Protein AF-A0A0Q1FZS4-F1 (afdb_monomer_lite)

Secondary structure (DSSP, 8-state):
--S--EE--TT--S-PEEEEEHHHHHHHIIIIIS---HHHHHHHHTS-HHHHHHHHHHHHHHHHHHHHHT-EEEEE--------SS-----------------HHHHHHHHHHHHHHHHHHHHHHHHHHHHHHHHHHHHTS--

Radius of gyration: 22.62 Å; chains: 1; bounding box: 43×37×79 Å

Structure (mmCIF, N/CA/C/O backbone):
data_AF-A0A0Q1FZS4-F1
#
_entry.id   AF-A0A0Q1FZS4-F1
#
loop_
_atom_site.group_PDB
_atom_site.id
_atom_site.type_symbol
_atom_site.label_atom_id
_atom_site.label_alt_id
_atom_site.label_comp_id
_atom_site.label_asym_id
_atom_site.label_entity_id
_atom_site.label_seq_id
_atom_site.pdbx_PDB_ins_code
_atom_site.Cartn_x
_atom_site.Cartn_y
_atom_site.Cartn_z
_atom_site.occupancy
_atom_site.B_iso_or_equiv
_atom_site.auth_seq_id
_atom_site.auth_comp_id
_atom_site.auth_asym_id
_atom_site.auth_atom_id
_atom_site.pdbx_PDB_model_num
ATOM 1 N N . MET A 1 1 ? -2.390 -12.901 10.447 1.00 61.66 1 MET A N 1
ATOM 2 C CA . MET A 1 1 ? -1.018 -12.509 10.035 1.00 61.66 1 MET A CA 1
ATOM 3 C C . MET A 1 1 ? -0.667 -13.219 8.733 1.00 61.66 1 MET A C 1
ATOM 5 O O . MET A 1 1 ? -0.940 -14.411 8.673 1.00 61.66 1 MET A O 1
ATOM 9 N N . 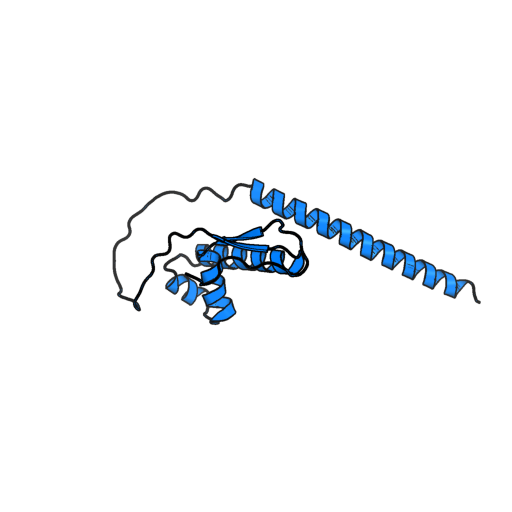PRO A 1 2 ? -0.104 -12.538 7.716 1.00 76.06 2 PRO A N 1
ATOM 10 C CA . PRO A 1 2 ? 0.266 -13.176 6.449 1.00 76.06 2 PRO A CA 1
ATOM 11 C C . PRO A 1 2 ? 1.492 -14.089 6.607 1.00 76.06 2 PRO A C 1
ATOM 13 O O . PRO A 1 2 ? 2.374 -13.809 7.423 1.00 76.06 2 PRO A O 1
ATOM 16 N N . GLU A 1 3 ? 1.562 -15.160 5.809 1.00 75.56 3 GLU A N 1
ATOM 17 C CA . GLU A 1 3 ? 2.669 -16.133 5.839 1.00 75.56 3 GLU A CA 1
ATOM 18 C C . GLU A 1 3 ? 3.999 -15.530 5.375 1.00 75.56 3 GLU A C 1
ATOM 20 O O . GLU A 1 3 ? 5.064 -15.840 5.912 1.00 75.56 3 GLU A O 1
ATOM 25 N N . LYS A 1 4 ? 3.941 -14.647 4.374 1.00 86.94 4 LYS A N 1
ATOM 26 C CA . LYS A 1 4 ? 5.087 -13.882 3.886 1.00 86.94 4 LYS A CA 1
ATOM 27 C C . LYS A 1 4 ? 4.897 -12.422 4.248 1.00 86.94 4 LYS A C 1
ATOM 29 O O . LYS A 1 4 ? 3.858 -11.828 3.979 1.00 86.94 4 LYS A O 1
ATOM 34 N N . ARG A 1 5 ? 5.928 -11.852 4.867 1.00 88.31 5 ARG A N 1
ATOM 35 C CA . ARG A 1 5 ? 5.962 -10.440 5.264 1.00 88.31 5 ARG A CA 1
ATOM 36 C C . ARG A 1 5 ? 6.846 -9.585 4.374 1.00 88.31 5 ARG A C 1
ATOM 38 O O . ARG A 1 5 ? 6.944 -8.394 4.614 1.00 88.31 5 ARG A O 1
ATOM 45 N N . ARG A 1 6 ? 7.510 -10.168 3.380 1.00 91.00 6 ARG A N 1
ATOM 46 C CA . ARG A 1 6 ? 8.391 -9.430 2.484 1.00 91.00 6 ARG A CA 1
ATOM 47 C C . ARG A 1 6 ? 8.210 -9.913 1.056 1.00 91.00 6 ARG A C 1
ATOM 49 O O . ARG A 1 6 ? 8.172 -11.119 0.827 1.00 91.00 6 ARG A O 1
ATOM 56 N N . PHE A 1 7 ? 8.114 -8.960 0.141 1.00 92.00 7 PHE A N 1
ATOM 57 C CA . PHE A 1 7 ? 8.060 -9.157 -1.301 1.00 92.00 7 PHE A CA 1
ATOM 58 C C . PHE A 1 7 ? 9.174 -8.326 -1.923 1.00 92.00 7 PHE A C 1
ATOM 60 O O . PHE A 1 7 ? 9.422 -7.202 -1.486 1.00 92.00 7 PHE A O 1
ATOM 67 N N . GLU A 1 8 ? 9.859 -8.878 -2.915 1.00 91.81 8 GLU A N 1
ATOM 68 C CA . GLU A 1 8 ? 10.967 -8.199 -3.575 1.00 91.81 8 GLU A CA 1
ATOM 69 C C . GLU A 1 8 ? 10.834 -8.273 -5.098 1.00 91.81 8 GLU A C 1
ATOM 71 O O . GLU A 1 8 ? 10.389 -9.300 -5.617 1.00 91.81 8 GLU A O 1
ATOM 76 N N . PRO A 1 9 ? 11.179 -7.188 -5.808 1.00 90.75 9 PRO A N 1
ATOM 77 C CA . PRO A 1 9 ? 11.232 -7.179 -7.261 1.00 90.75 9 PRO A CA 1
ATOM 78 C C . PRO A 1 9 ? 12.389 -8.048 -7.765 1.00 90.75 9 PRO A C 1
ATOM 80 O O . PRO A 1 9 ? 13.466 -8.111 -7.166 1.00 90.75 9 PRO A O 1
ATOM 83 N N . GLU A 1 10 ? 12.163 -8.729 -8.885 1.00 89.69 10 GLU A N 1
ATOM 84 C CA . GLU A 1 10 ? 13.174 -9.581 -9.505 1.00 89.69 10 GLU A CA 1
ATOM 85 C C . GLU A 1 10 ? 14.321 -8.745 -10.102 1.00 89.69 10 GLU A C 1
ATOM 87 O O . GLU A 1 10 ? 14.125 -7.640 -10.609 1.00 89.69 10 GLU A O 1
ATOM 92 N N . GLY A 1 11 ? 15.548 -9.272 -10.042 1.00 81.38 11 GLY A N 1
ATOM 93 C CA . GLY A 1 11 ? 16.715 -8.670 -10.698 1.00 81.38 11 GLY A CA 1
ATOM 94 C C . GLY A 1 11 ? 17.248 -7.391 -10.044 1.00 81.38 11 GLY A C 1
ATOM 95 O O . GLY A 1 11 ? 18.198 -6.796 -10.551 1.00 81.38 11 GLY A O 1
ATOM 96 N N . THR A 1 12 ? 16.687 -6.967 -8.911 1.00 68.56 12 THR A N 1
ATOM 97 C CA . THR A 1 12 ? 17.121 -5.765 -8.190 1.00 68.56 12 THR A CA 1
ATOM 98 C C . THR A 1 12 ? 18.003 -6.146 -7.001 1.00 68.56 12 THR A C 1
ATOM 100 O O . THR A 1 12 ? 17.701 -7.072 -6.247 1.00 68.56 12 THR A O 1
ATOM 103 N N . LYS A 1 13 ? 19.127 -5.440 -6.805 1.00 64.50 13 LYS A N 1
ATOM 104 C CA . LYS A 1 13 ? 19.902 -5.578 -5.561 1.00 64.50 13 LYS A CA 1
ATOM 105 C C . LYS A 1 13 ? 19.021 -5.119 -4.400 1.00 64.50 13 LYS A C 1
ATOM 107 O O . LYS A 1 13 ? 18.299 -4.138 -4.547 1.00 64.50 13 LYS A O 1
ATOM 112 N N . ARG A 1 14 ? 19.104 -5.823 -3.265 1.00 61.19 14 ARG A N 1
ATOM 113 C CA . ARG A 1 14 ? 18.397 -5.498 -2.012 1.00 61.19 14 ARG A CA 1
ATOM 114 C C . ARG A 1 14 ? 18.391 -3.973 -1.796 1.00 61.19 14 ARG A C 1
ATOM 116 O O . ARG A 1 14 ? 19.464 -3.389 -1.659 1.00 61.19 14 ARG A O 1
ATOM 123 N N . GLY A 1 15 ? 17.210 -3.359 -1.845 1.00 65.00 15 GLY A N 1
ATOM 124 C CA . GLY A 1 15 ? 17.030 -1.906 -1.927 1.00 65.00 15 GLY A CA 1
ATOM 125 C C . GLY A 1 15 ? 16.093 -1.348 -0.856 1.00 65.00 15 GLY A C 1
ATOM 126 O O . GLY A 1 15 ? 15.836 -2.005 0.153 1.00 65.00 15 GLY A O 1
ATOM 127 N N . GLU A 1 16 ? 15.610 -0.122 -1.076 1.00 74.69 16 GLU A N 1
ATOM 128 C CA . GLU A 1 16 ? 14.623 0.548 -0.222 1.00 74.69 16 GLU A CA 1
ATOM 129 C C . GLU A 1 16 ? 13.278 -0.194 -0.281 1.00 74.69 16 GLU A C 1
ATOM 131 O O . GLU A 1 16 ? 12.691 -0.364 -1.350 1.00 74.69 16 GLU A O 1
ATOM 136 N N . ASP A 1 17 ? 12.795 -0.650 0.876 1.00 86.25 17 ASP A N 1
ATOM 137 C CA . ASP A 1 17 ? 11.497 -1.307 0.997 1.00 86.25 17 ASP A CA 1
ATOM 138 C C . ASP A 1 17 ? 10.430 -0.286 1.406 1.00 86.25 17 ASP A C 1
ATOM 140 O O . ASP A 1 17 ? 10.584 0.451 2.387 1.00 86.25 17 ASP A O 1
ATOM 144 N N . VAL A 1 18 ? 9.288 -0.310 0.723 1.00 91.62 18 VAL A N 1
ATOM 145 C CA . VAL A 1 18 ? 8.087 0.371 1.196 1.00 91.62 18 VAL A CA 1
ATOM 146 C C . VAL A 1 18 ? 7.480 -0.435 2.342 1.00 91.62 18 VAL A C 1
ATOM 148 O O . VAL A 1 18 ? 7.204 -1.630 2.228 1.00 91.62 18 VAL A O 1
ATOM 151 N N . LYS A 1 19 ? 7.256 0.238 3.468 1.00 93.44 19 LYS A N 1
ATOM 152 C CA . LYS A 1 19 ? 6.711 -0.355 4.692 1.00 93.44 19 LYS A CA 1
ATOM 153 C C . LYS A 1 19 ? 5.191 -0.285 4.688 1.00 93.44 19 LYS A C 1
ATOM 155 O O . LYS A 1 19 ? 4.635 0.812 4.757 1.00 93.44 19 LYS A O 1
ATOM 160 N N . ILE A 1 20 ? 4.525 -1.432 4.619 1.00 94.44 20 ILE A N 1
ATOM 161 C CA . ILE A 1 20 ? 3.063 -1.558 4.652 1.00 94.44 20 ILE A CA 1
ATOM 162 C C . ILE A 1 20 ? 2.651 -2.024 6.048 1.00 94.44 20 ILE A C 1
ATOM 164 O O . ILE A 1 20 ? 3.179 -3.017 6.548 1.00 94.44 20 ILE A O 1
ATOM 168 N N . SER A 1 21 ? 1.727 -1.311 6.691 1.00 92.62 21 SER A N 1
ATOM 169 C CA . SER A 1 21 ? 1.217 -1.731 7.998 1.00 92.62 21 SER A CA 1
ATOM 170 C C . SER A 1 21 ? 0.217 -2.884 7.873 1.00 92.62 21 SER A C 1
ATOM 172 O O . SER A 1 21 ? -0.341 -3.129 6.801 1.00 92.62 21 SER A O 1
ATOM 174 N N . LEU A 1 22 ? -0.046 -3.605 8.966 1.00 87.56 22 LEU A N 1
ATOM 175 C CA . LEU A 1 22 ? -1.100 -4.626 8.961 1.00 87.56 22 LEU A CA 1
ATOM 176 C C . LEU A 1 22 ? -2.489 -4.031 8.731 1.00 87.56 22 LEU A C 1
ATOM 178 O O . LEU A 1 22 ? -3.306 -4.664 8.074 1.00 87.56 22 LEU A O 1
ATOM 182 N N . GLU A 1 23 ? -2.751 -2.836 9.252 1.00 90.38 23 GLU A N 1
ATOM 183 C CA . GLU A 1 23 ? -4.008 -2.116 9.054 1.00 90.38 23 GLU A CA 1
ATOM 184 C C . GLU A 1 23 ? -4.190 -1.731 7.582 1.00 90.38 23 GLU A C 1
ATOM 186 O O . GLU A 1 23 ? -5.249 -1.970 7.007 1.00 90.38 23 GLU A O 1
ATOM 191 N N . GLU A 1 24 ? -3.134 -1.216 6.943 1.00 95.06 24 GLU A N 1
ATOM 192 C CA . GLU A 1 24 ? -3.130 -0.899 5.511 1.00 95.06 24 GLU A CA 1
ATOM 193 C C . GLU A 1 24 ? -3.352 -2.155 4.659 1.00 95.06 24 GLU A C 1
ATOM 195 O O . GLU A 1 24 ? -4.157 -2.140 3.726 1.00 95.06 24 GLU A O 1
ATOM 200 N N . LEU A 1 25 ? -2.669 -3.254 4.995 1.00 93.12 25 LEU A N 1
ATOM 201 C CA . LEU A 1 25 ? -2.831 -4.529 4.303 1.00 93.12 25 LEU A CA 1
ATOM 202 C C . LEU A 1 25 ? -4.248 -5.088 4.467 1.00 93.12 25 LEU A C 1
ATOM 204 O O . LEU A 1 25 ? -4.831 -5.564 3.496 1.00 93.12 25 LEU A O 1
ATOM 208 N N . GLU A 1 26 ? -4.808 -5.030 5.675 1.00 88.56 26 GLU A N 1
ATOM 209 C CA . GLU A 1 26 ? -6.158 -5.521 5.950 1.00 88.56 26 GLU A CA 1
ATOM 210 C C . GLU A 1 26 ? -7.214 -4.666 5.242 1.00 88.56 26 GLU A C 1
ATOM 212 O O . GLU A 1 26 ? -8.148 -5.212 4.657 1.00 88.56 26 GLU A O 1
ATOM 217 N N . ALA A 1 27 ? -7.038 -3.343 5.201 1.00 92.69 27 ALA A N 1
ATOM 218 C CA . ALA A 1 27 ? -7.924 -2.453 4.460 1.00 92.69 27 ALA A CA 1
ATOM 219 C C . ALA A 1 27 ? -7.945 -2.787 2.957 1.00 92.69 27 ALA A C 1
ATOM 221 O O . ALA A 1 27 ? -9.025 -2.900 2.370 1.00 92.69 27 ALA A O 1
ATOM 222 N N . ILE A 1 28 ? -6.770 -3.010 2.348 1.00 95.44 28 ILE A N 1
ATOM 223 C CA . ILE A 1 28 ? -6.651 -3.473 0.954 1.00 95.44 28 ILE A CA 1
ATOM 224 C C . ILE A 1 28 ? -7.321 -4.842 0.794 1.00 95.44 28 ILE A C 1
ATOM 226 O O . ILE A 1 28 ? -8.108 -5.034 -0.127 1.00 95.44 28 ILE A O 1
ATOM 230 N N . ARG A 1 29 ? -7.066 -5.795 1.700 1.00 91.25 29 ARG A N 1
ATOM 231 C CA . ARG A 1 29 ? -7.666 -7.136 1.640 1.00 91.25 29 ARG A CA 1
ATOM 232 C C . ARG A 1 29 ? -9.195 -7.072 1.632 1.00 91.25 29 ARG A C 1
ATOM 234 O O . ARG A 1 29 ? -9.829 -7.760 0.842 1.00 91.25 29 ARG A O 1
ATOM 241 N N . LEU A 1 30 ? -9.792 -6.258 2.499 1.00 80.38 30 LEU A N 1
ATOM 242 C CA . LEU A 1 30 ? -11.247 -6.176 2.632 1.00 80.38 30 LEU A CA 1
ATOM 243 C C . LEU A 1 30 ? -11.911 -5.528 1.413 1.00 80.38 30 LEU A C 1
ATOM 245 O O . LEU A 1 30 ? -12.936 -6.024 0.957 1.00 80.38 30 LEU A O 1
ATOM 249 N N . VAL A 1 31 ? -11.345 -4.443 0.881 1.00 90.12 31 VAL A N 1
ATOM 250 C CA . VAL A 1 31 ? -11.987 -3.687 -0.209 1.00 90.12 31 VAL A CA 1
ATOM 251 C C . VAL A 1 31 ? -11.537 -4.148 -1.588 1.00 90.12 31 VAL A C 1
ATOM 253 O O . VAL A 1 31 ? -12.374 -4.304 -2.467 1.00 90.12 31 VAL A O 1
ATOM 256 N N . ASP A 1 32 ? -10.238 -4.347 -1.799 1.00 91.75 32 ASP A N 1
ATOM 257 C CA . ASP A 1 32 ? -9.689 -4.630 -3.129 1.00 91.75 32 ASP A CA 1
ATOM 258 C C . ASP A 1 32 ? -9.666 -6.126 -3.457 1.00 91.75 32 ASP A C 1
ATOM 260 O O . ASP A 1 32 ? -9.760 -6.483 -4.626 1.00 91.75 32 ASP A O 1
ATOM 264 N N . LEU A 1 33 ? -9.546 -7.003 -2.450 1.00 77.50 33 LEU A N 1
ATOM 265 C CA . LEU A 1 33 ? -9.531 -8.457 -2.665 1.00 77.50 33 LEU A CA 1
ATOM 266 C C . LEU A 1 33 ? -10.880 -9.127 -2.368 1.00 77.50 33 LEU A C 1
ATOM 268 O O . LEU A 1 33 ? -11.259 -10.058 -3.071 1.00 77.50 33 LEU A O 1
ATOM 272 N N . LEU A 1 34 ? -11.584 -8.695 -1.319 1.00 69.12 34 LEU A N 1
ATOM 273 C CA . LEU A 1 34 ? -12.884 -9.254 -0.922 1.00 69.12 34 LEU A CA 1
ATOM 274 C C . LEU A 1 34 ? -14.085 -8.412 -1.373 1.00 69.12 34 LEU A C 1
ATOM 276 O O . LEU A 1 34 ? -15.216 -8.774 -1.062 1.00 69.12 34 LEU A O 1
ATOM 280 N N . GLU A 1 35 ? -13.839 -7.307 -2.080 1.00 82.44 35 GLU A N 1
ATOM 281 C CA . GLU A 1 35 ? -14.862 -6.450 -2.698 1.00 82.44 35 GLU A CA 1
ATOM 282 C C . GLU A 1 35 ? -15.934 -5.914 -1.726 1.00 82.44 35 GLU A C 1
ATOM 284 O O . GLU A 1 35 ? -17.044 -5.556 -2.129 1.00 82.44 35 GLU A O 1
ATOM 289 N N . LEU A 1 36 ? -15.611 -5.809 -0.432 1.00 73.19 36 LEU A N 1
ATOM 290 C CA . LEU A 1 36 ? -16.519 -5.228 0.556 1.00 73.19 36 LEU A CA 1
ATOM 291 C C . LEU A 1 36 ? -16.678 -3.725 0.335 1.00 73.19 36 LEU A C 1
ATOM 293 O O . LEU A 1 36 ? -15.744 -3.012 -0.049 1.00 73.19 36 LEU A O 1
ATOM 297 N N . GLN A 1 37 ? -17.853 -3.203 0.682 1.00 80.38 37 GLN A N 1
ATOM 298 C CA . GLN A 1 37 ? -18.046 -1.759 0.702 1.00 80.38 37 GLN A CA 1
ATOM 299 C C . GLN A 1 37 ? -17.184 -1.138 1.810 1.00 80.38 37 GLN A C 1
ATOM 301 O O . GLN A 1 37 ? -17.077 -1.678 2.910 1.00 80.38 37 GLN A O 1
ATOM 306 N N . GLN A 1 38 ? -16.604 0.045 1.573 1.00 81.75 38 GLN A N 1
ATOM 307 C CA . GLN A 1 38 ? -15.711 0.700 2.551 1.00 81.75 38 GLN A CA 1
ATOM 308 C C . GLN A 1 38 ? -16.354 0.872 3.932 1.00 81.75 38 GLN A C 1
ATOM 310 O O . GLN A 1 38 ? -15.682 0.797 4.958 1.00 81.75 38 GLN A O 1
ATOM 315 N N . GLN A 1 39 ? -17.665 1.110 3.964 1.00 80.25 39 GLN A N 1
ATOM 316 C CA . GLN A 1 39 ? -18.406 1.235 5.211 1.00 80.25 39 GLN A CA 1
ATOM 317 C C . GLN A 1 39 ? -18.490 -0.097 5.971 1.00 80.25 39 GLN A C 1
ATOM 319 O O . GLN A 1 39 ? -18.346 -0.098 7.190 1.00 80.25 39 GLN A O 1
ATOM 324 N N . GLU A 1 40 ? -18.671 -1.214 5.269 1.00 70.56 40 GLU A N 1
ATOM 325 C CA . GLU A 1 40 ? -18.688 -2.562 5.847 1.00 70.56 40 GLU A CA 1
ATOM 326 C C . GLU A 1 40 ? -17.293 -2.970 6.325 1.00 70.56 40 GLU A C 1
ATOM 328 O O . GLU A 1 40 ? -17.142 -3.476 7.433 1.00 70.56 40 GLU A O 1
ATOM 333 N N . ALA A 1 41 ? -16.260 -2.665 5.539 1.00 75.06 41 ALA A N 1
ATOM 334 C CA . ALA A 1 41 ? -14.873 -2.941 5.890 1.00 75.06 41 ALA A CA 1
ATOM 335 C C . ALA A 1 41 ? -14.401 -2.134 7.119 1.00 75.06 41 ALA A C 1
ATOM 337 O O . ALA A 1 41 ? -13.749 -2.680 8.009 1.00 75.06 41 ALA A O 1
ATOM 338 N N . ALA A 1 42 ? -14.802 -0.862 7.235 1.00 79.38 42 ALA A N 1
ATOM 339 C CA . ALA A 1 42 ? -14.527 -0.050 8.422 1.00 79.38 42 ALA A CA 1
ATOM 340 C C . ALA A 1 42 ? -15.200 -0.620 9.683 1.00 79.38 42 ALA A C 1
ATOM 342 O O . ALA A 1 42 ? -14.574 -0.692 10.743 1.00 79.38 42 ALA A O 1
ATOM 343 N N . LEU A 1 43 ? -16.458 -1.067 9.560 1.00 76.69 43 LEU A N 1
ATOM 344 C CA . LEU A 1 43 ? -17.175 -1.748 10.643 1.00 76.69 43 LEU A CA 1
ATOM 345 C C . LEU A 1 43 ? -16.492 -3.065 11.026 1.00 76.69 43 LEU A C 1
ATOM 347 O O . LEU A 1 43 ? -16.357 -3.350 12.214 1.00 76.69 43 LEU A O 1
ATOM 351 N N . TYR A 1 44 ? -16.021 -3.831 10.039 1.00 73.00 44 TYR A N 1
ATOM 352 C CA . TYR A 1 44 ? -15.297 -5.083 10.248 1.00 73.00 44 TYR A CA 1
ATOM 353 C C . TYR A 1 44 ? -14.002 -4.872 11.046 1.00 73.00 44 TYR A C 1
ATOM 355 O O . TYR A 1 44 ? -13.716 -5.624 11.975 1.00 73.00 44 TYR A O 1
ATOM 363 N N . MET A 1 45 ? -13.255 -3.807 10.741 1.00 76.88 45 MET A N 1
ATOM 364 C CA . MET A 1 45 ? -12.041 -3.432 11.476 1.00 76.88 45 MET A CA 1
ATOM 365 C C . MET A 1 45 ? -12.320 -2.756 12.829 1.00 76.88 45 MET A C 1
ATOM 367 O O . MET A 1 45 ? -11.395 -2.566 13.615 1.00 76.88 45 MET A O 1
ATOM 371 N N . GLY A 1 46 ? -13.572 -2.393 13.128 1.00 78.62 46 GLY A N 1
ATOM 372 C CA . GLY A 1 46 ? -13.936 -1.720 14.377 1.00 78.62 46 GLY A CA 1
ATOM 373 C C . GLY A 1 46 ? -13.379 -0.297 14.502 1.00 78.62 46 GLY A C 1
ATOM 374 O O . GLY 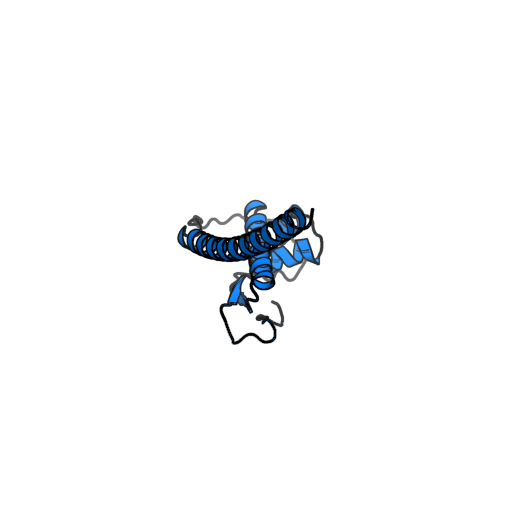A 1 46 ? -13.200 0.190 15.616 1.00 78.62 46 GLY A O 1
ATOM 375 N N . ILE A 1 47 ? -13.104 0.369 13.376 1.00 81.94 47 ILE A N 1
ATOM 376 C CA . ILE A 1 47 ? -12.538 1.724 13.322 1.00 81.94 47 ILE A CA 1
ATOM 377 C C . ILE A 1 47 ? -13.484 2.699 12.615 1.00 81.94 47 ILE A C 1
ATOM 379 O O . ILE A 1 47 ? -14.452 2.319 11.956 1.00 81.94 47 ILE A O 1
ATOM 383 N N . SER A 1 48 ? -13.214 4.001 12.744 1.00 84.81 48 SER A N 1
ATOM 384 C CA . SER A 1 48 ? -14.002 5.011 12.033 1.00 84.81 48 SER A CA 1
ATOM 385 C C . SER A 1 48 ? -13.821 4.896 10.513 1.00 84.81 48 SER A C 1
ATOM 387 O O . SER A 1 48 ? -12.734 4.579 10.030 1.00 84.81 48 SER A O 1
ATOM 389 N N . ARG A 1 49 ? -14.856 5.256 9.736 1.00 84.62 49 ARG A N 1
ATOM 390 C CA . ARG A 1 49 ? -14.772 5.322 8.261 1.00 84.62 49 ARG A CA 1
ATOM 391 C C . ARG A 1 49 ? -13.601 6.184 7.776 1.00 84.62 49 ARG A C 1
ATOM 393 O O . ARG A 1 49 ? -12.974 5.852 6.780 1.00 84.62 49 ARG A O 1
ATOM 400 N N . LYS A 1 50 ? -13.297 7.278 8.485 1.00 91.69 50 LYS A N 1
ATOM 401 C CA . LYS A 1 50 ? -12.179 8.175 8.157 1.00 91.69 50 LYS A CA 1
ATOM 402 C C . LYS A 1 50 ? -10.825 7.490 8.365 1.00 91.69 50 LYS A C 1
ATOM 404 O O . LYS A 1 50 ? -9.975 7.593 7.490 1.00 91.69 50 LYS A O 1
ATOM 409 N N . ALA A 1 51 ? -10.638 6.803 9.495 1.00 85.62 51 ALA A N 1
ATOM 410 C CA . ALA A 1 51 ? -9.414 6.050 9.778 1.00 85.62 51 ALA A CA 1
ATOM 411 C C . ALA A 1 51 ? -9.213 4.937 8.741 1.00 85.62 51 ALA A C 1
ATOM 413 O O . ALA A 1 51 ? -8.188 4.910 8.070 1.00 85.62 51 ALA A O 1
ATOM 414 N N . PHE A 1 52 ? -10.259 4.145 8.489 1.00 90.12 52 PHE A N 1
ATOM 415 C CA . PHE A 1 52 ? -10.242 3.108 7.459 1.00 90.12 52 PHE A CA 1
ATOM 416 C C . PHE A 1 52 ? -9.877 3.662 6.076 1.00 90.12 52 PHE A C 1
ATOM 418 O O . PHE A 1 52 ? -9.029 3.114 5.376 1.00 90.12 52 PHE A O 1
ATOM 425 N N . TRP A 1 53 ? -10.489 4.781 5.677 1.00 94.81 53 TRP A N 1
ATOM 426 C CA . TRP A 1 53 ? -10.191 5.415 4.395 1.00 94.81 53 TRP A CA 1
ATOM 427 C C . TRP A 1 53 ? -8.741 5.907 4.309 1.00 94.81 53 TRP A C 1
ATOM 429 O O . TRP A 1 53 ? -8.118 5.795 3.253 1.00 94.81 53 TRP A O 1
ATOM 439 N N . ASN A 1 54 ? -8.184 6.420 5.410 1.00 94.94 54 ASN A N 1
ATOM 440 C CA . ASN A 1 54 ? -6.781 6.820 5.475 1.00 94.94 54 ASN A CA 1
ATOM 441 C C . ASN A 1 54 ? -5.841 5.620 5.301 1.00 94.94 54 ASN A C 1
ATOM 443 O O . ASN A 1 54 ? -4.881 5.733 4.536 1.00 94.94 54 ASN A O 1
ATOM 447 N N . ASP A 1 55 ? -6.127 4.496 5.960 1.00 94.81 55 ASP A N 1
ATOM 448 C CA . ASP A 1 55 ? -5.330 3.267 5.863 1.00 94.81 55 ASP A CA 1
ATOM 449 C C . ASP A 1 55 ? -5.410 2.677 4.456 1.00 94.81 55 ASP A C 1
ATOM 451 O O . ASP A 1 55 ? -4.381 2.440 3.823 1.00 94.81 55 ASP A O 1
ATOM 455 N N . LEU A 1 56 ? -6.620 2.563 3.900 1.00 95.88 56 LEU A N 1
ATOM 456 C CA . LEU A 1 56 ? -6.836 2.094 2.533 1.00 95.88 56 LEU A CA 1
ATOM 457 C C . LEU A 1 56 ? -6.085 2.963 1.514 1.00 95.88 56 LEU A C 1
ATOM 459 O O . LEU A 1 56 ? -5.380 2.455 0.642 1.00 95.88 56 LEU A O 1
ATOM 463 N N . ARG A 1 57 ? -6.208 4.292 1.622 1.00 97.56 57 ARG A N 1
ATOM 464 C CA . ARG A 1 57 ? -5.540 5.232 0.711 1.00 97.56 57 ARG A CA 1
ATOM 465 C C . ARG A 1 57 ? -4.018 5.159 0.840 1.00 97.56 57 ARG A C 1
ATOM 467 O O . ARG A 1 57 ? -3.323 5.189 -0.176 1.00 97.56 57 ARG A O 1
ATOM 474 N N . SER A 1 58 ? -3.506 5.088 2.067 1.00 96.00 58 SER A N 1
ATOM 475 C CA . SER A 1 58 ? -2.071 4.990 2.356 1.00 96.00 58 SER A CA 1
ATOM 476 C C . SER A 1 58 ? -1.486 3.682 1.820 1.00 96.00 58 SER A C 1
ATOM 478 O O . SER A 1 58 ? -0.511 3.710 1.067 1.00 96.00 58 SER A O 1
ATOM 480 N N . GLY A 1 59 ? -2.138 2.552 2.108 1.00 95.50 59 GLY A N 1
ATOM 481 C CA . GLY A 1 59 ? -1.749 1.233 1.622 1.00 95.50 59 GLY A CA 1
ATOM 482 C C . GLY A 1 59 ? -1.720 1.157 0.097 1.00 95.50 59 GLY A C 1
ATOM 483 O O . GLY A 1 59 ? -0.701 0.776 -0.477 1.00 95.50 59 GLY A O 1
ATOM 484 N N . ARG A 1 60 ? -2.788 1.597 -0.582 1.00 97.81 60 ARG A N 1
ATOM 485 C CA . ARG A 1 60 ? -2.834 1.624 -2.056 1.00 97.81 60 ARG A CA 1
ATOM 486 C C . ARG A 1 60 ? -1.705 2.461 -2.654 1.00 97.81 60 ARG A C 1
ATOM 488 O O . ARG A 1 60 ? -1.074 2.026 -3.612 1.00 97.81 60 ARG A O 1
ATOM 495 N N . LYS A 1 61 ? -1.410 3.636 -2.080 1.00 97.44 61 LYS A N 1
ATOM 496 C CA . LYS A 1 61 ? -0.294 4.484 -2.537 1.00 97.44 61 LYS A CA 1
ATOM 497 C C . LYS A 1 61 ? 1.049 3.760 -2.405 1.00 97.44 61 LYS A C 1
ATOM 499 O O . LYS A 1 61 ? 1.865 3.840 -3.315 1.00 97.44 61 LYS A O 1
ATOM 504 N N . LYS A 1 62 ? 1.273 3.055 -1.294 1.00 95.56 62 LYS A N 1
ATOM 505 C CA . LYS A 1 62 ? 2.505 2.300 -1.027 1.00 95.56 62 LYS A CA 1
ATOM 506 C C . LYS A 1 62 ? 2.690 1.122 -1.977 1.00 95.56 62 LYS A C 1
ATOM 508 O O . LYS A 1 62 ? 3.767 0.971 -2.543 1.00 95.56 62 LYS A O 1
ATOM 513 N N . VAL A 1 63 ? 1.632 0.341 -2.196 1.00 96.19 63 VAL A N 1
ATOM 514 C CA . VAL A 1 63 ? 1.637 -0.757 -3.173 1.00 96.19 63 VAL A CA 1
ATOM 515 C C . VAL A 1 63 ? 1.900 -0.215 -4.577 1.00 96.19 63 VAL A C 1
ATOM 517 O O . VAL A 1 63 ? 2.776 -0.720 -5.271 1.00 96.19 63 VAL A O 1
ATOM 520 N N . ALA A 1 64 ? 1.212 0.857 -4.978 1.00 96.12 64 ALA A N 1
ATOM 521 C CA . ALA A 1 64 ? 1.435 1.486 -6.276 1.00 96.12 64 ALA A CA 1
ATOM 522 C C . ALA A 1 64 ? 2.880 1.984 -6.433 1.00 96.12 64 ALA A C 1
ATOM 524 O O . ALA A 1 64 ? 3.497 1.728 -7.461 1.00 96.12 64 ALA A O 1
ATOM 525 N N . ALA A 1 65 ? 3.446 2.636 -5.413 1.00 90.38 65 ALA A N 1
ATOM 526 C CA . ALA A 1 65 ? 4.836 3.086 -5.434 1.00 90.38 65 ALA A CA 1
ATOM 527 C C . ALA A 1 65 ? 5.815 1.914 -5.592 1.00 90.38 65 ALA A C 1
ATOM 529 O O . ALA A 1 65 ? 6.733 1.996 -6.401 1.00 90.38 65 ALA A O 1
ATOM 530 N N . ALA A 1 66 ? 5.597 0.808 -4.875 1.00 93.00 66 ALA A N 1
ATOM 531 C CA . ALA A 1 66 ? 6.452 -0.366 -4.995 1.00 93.00 66 ALA A CA 1
ATOM 532 C C . ALA A 1 66 ? 6.424 -0.972 -6.404 1.00 93.00 66 ALA A C 1
ATOM 534 O O . ALA A 1 66 ? 7.474 -1.294 -6.955 1.00 93.00 66 ALA A O 1
ATOM 535 N N . LEU A 1 67 ? 5.239 -1.052 -7.013 1.00 92.81 67 LEU A N 1
ATOM 536 C CA . LEU A 1 67 ? 5.074 -1.576 -8.368 1.00 92.81 67 LEU A CA 1
ATOM 537 C C . LEU A 1 67 ? 5.637 -0.637 -9.445 1.00 92.81 67 LEU A C 1
ATOM 539 O O . LEU A 1 67 ? 6.244 -1.109 -10.401 1.00 92.81 67 LEU A O 1
ATOM 543 N N . VAL A 1 68 ? 5.446 0.679 -9.308 1.00 91.50 68 VAL A N 1
ATOM 544 C CA . VAL A 1 68 ? 5.883 1.672 -10.307 1.00 91.50 68 VAL A CA 1
ATOM 545 C C . VAL A 1 68 ? 7.392 1.902 -10.259 1.00 91.50 68 VAL A C 1
ATOM 547 O O . VAL A 1 68 ? 8.018 2.031 -11.307 1.00 91.50 68 VAL A O 1
ATOM 550 N N . TYR A 1 69 ? 7.977 1.949 -9.061 1.00 88.38 69 TYR A N 1
ATOM 551 C CA . TYR A 1 69 ? 9.390 2.282 -8.868 1.00 88.38 69 TYR A CA 1
ATOM 552 C C . TYR A 1 69 ? 10.289 1.055 -8.668 1.00 88.38 69 TYR A C 1
ATOM 554 O O . TYR A 1 69 ? 11.487 1.212 -8.451 1.00 88.38 69 TYR A O 1
ATOM 562 N N . GLY A 1 70 ? 9.731 -0.160 -8.730 1.00 87.81 70 GLY A N 1
ATOM 563 C CA . GLY A 1 70 ? 10.491 -1.393 -8.519 1.00 87.81 70 GLY A CA 1
ATOM 564 C C . GLY A 1 70 ? 11.097 -1.463 -7.117 1.00 87.81 70 GLY A C 1
ATOM 565 O O . GLY A 1 70 ? 12.278 -1.771 -6.969 1.00 87.81 70 GLY A O 1
ATOM 566 N N . LEU A 1 71 ? 10.305 -1.142 -6.090 1.00 88.81 71 LEU A N 1
ATOM 567 C CA . LEU A 1 71 ? 10.734 -1.202 -4.689 1.00 88.81 71 LEU A CA 1
ATOM 568 C C . LEU A 1 71 ? 10.297 -2.518 -4.046 1.00 88.81 71 LEU A C 1
ATOM 570 O O . LEU A 1 71 ? 9.281 -3.110 -4.416 1.00 88.81 71 LEU A O 1
ATOM 574 N N . GLY A 1 72 ? 11.044 -2.952 -3.032 1.00 92.06 72 GLY A N 1
ATOM 575 C CA . GLY A 1 72 ? 10.588 -4.028 -2.159 1.00 92.06 72 GLY A CA 1
ATOM 576 C C . GLY A 1 72 ? 9.389 -3.591 -1.319 1.00 92.06 72 GLY A C 1
ATOM 577 O O . GLY A 1 72 ? 9.125 -2.402 -1.137 1.00 92.06 72 GLY A O 1
ATOM 578 N N . MET A 1 73 ? 8.659 -4.557 -0.771 1.00 94.00 73 MET A N 1
ATOM 579 C CA . MET A 1 73 ? 7.598 -4.312 0.203 1.00 94.00 73 MET A CA 1
ATOM 580 C C . MET A 1 73 ? 7.861 -5.141 1.449 1.00 94.00 73 MET A C 1
ATOM 582 O O . MET A 1 73 ? 8.028 -6.357 1.357 1.00 94.00 73 MET A O 1
ATOM 586 N N . THR A 1 74 ? 7.827 -4.502 2.614 1.00 93.50 74 THR A N 1
ATOM 587 C CA . THR A 1 74 ? 7.858 -5.192 3.906 1.00 93.50 74 THR A CA 1
ATOM 588 C C . THR A 1 74 ? 6.595 -4.866 4.692 1.00 93.50 74 THR A C 1
ATOM 590 O O . THR A 1 74 ? 6.216 -3.708 4.838 1.00 93.50 74 THR A O 1
ATOM 593 N N . ILE A 1 75 ? 5.943 -5.908 5.197 1.00 92.31 75 ILE A N 1
ATOM 594 C CA . ILE A 1 75 ? 4.756 -5.838 6.040 1.00 92.31 75 ILE A CA 1
ATOM 595 C C . ILE A 1 75 ? 5.213 -5.837 7.498 1.00 92.31 75 ILE A C 1
ATOM 597 O O . ILE A 1 75 ? 5.780 -6.821 7.986 1.00 92.31 75 ILE A O 1
ATOM 601 N N . GLU A 1 76 ? 4.959 -4.738 8.198 1.00 85.75 76 GLU A N 1
ATOM 602 C CA . GLU A 1 76 ? 5.414 -4.518 9.572 1.00 85.75 76 GLU A CA 1
ATOM 603 C C . GLU A 1 76 ? 4.359 -3.825 10.448 1.00 85.75 76 GLU A C 1
ATOM 605 O O . GLU A 1 76 ? 3.334 -3.351 9.970 1.00 85.75 76 GLU A O 1
ATOM 610 N N . GLY A 1 77 ? 4.605 -3.778 11.760 1.00 73.88 77 GLY A N 1
ATOM 611 C CA . GLY A 1 77 ? 3.697 -3.158 12.727 1.00 73.88 77 GLY A CA 1
ATOM 612 C C . GLY A 1 77 ? 2.465 -3.998 13.083 1.00 73.88 77 GLY A C 1
ATOM 613 O O . GLY A 1 77 ? 2.419 -5.204 12.829 1.00 73.88 77 GLY A O 1
ATOM 614 N N . GLY A 1 78 ? 1.496 -3.326 13.716 1.00 55.72 78 GLY A N 1
ATOM 615 C CA . GLY A 1 78 ? 0.176 -3.850 14.057 1.00 55.72 78 GLY A CA 1
ATOM 616 C C . GLY A 1 78 ? -0.109 -4.020 15.551 1.00 55.72 78 GLY A C 1
ATOM 617 O O . GLY A 1 78 ? 0.486 -4.877 16.202 1.00 55.72 78 GLY A O 1
ATOM 618 N N . SER A 1 79 ? -1.100 -3.287 16.066 1.00 46.72 79 SER A N 1
ATOM 619 C CA . SER A 1 79 ? -1.862 -3.687 17.262 1.00 46.72 79 SER A CA 1
ATOM 620 C C . SER A 1 79 ? -3.158 -4.338 16.789 1.00 46.72 79 SER A C 1
ATOM 622 O O . SER A 1 79 ? -4.243 -3.775 16.922 1.00 46.72 79 SER A O 1
ATOM 624 N N . TYR A 1 80 ? -3.054 -5.511 16.170 1.00 45.94 80 TYR A N 1
ATOM 625 C CA . TYR A 1 80 ? -4.244 -6.202 15.695 1.00 45.94 80 TYR A CA 1
ATOM 626 C C . TYR A 1 80 ? -4.905 -6.953 16.852 1.00 45.94 80 TYR A C 1
ATOM 628 O O . TYR A 1 80 ? -4.278 -7.770 17.529 1.00 45.94 80 TYR A O 1
ATOM 636 N N . ILE A 1 81 ? -6.192 -6.690 17.071 1.00 41.09 81 ILE A N 1
ATOM 637 C CA . ILE A 1 81 ? -7.031 -7.619 17.816 1.00 41.09 81 ILE A CA 1
ATOM 638 C C . ILE A 1 81 ? -7.439 -8.693 16.813 1.00 41.09 81 ILE A C 1
ATOM 640 O O . ILE A 1 81 ? -8.254 -8.468 15.922 1.00 41.09 81 ILE A O 1
ATOM 644 N N . LEU A 1 82 ? -6.842 -9.867 16.964 1.00 37.69 82 LEU A N 1
ATOM 645 C CA . LEU A 1 82 ? -7.250 -11.110 16.327 1.00 37.69 82 LEU A CA 1
ATOM 646 C C . LEU A 1 82 ? -8.635 -11.479 16.865 1.00 37.69 82 LEU A C 1
ATOM 648 O O . LEU A 1 82 ? -8.752 -12.228 17.829 1.00 37.69 82 LEU A O 1
ATOM 652 N N . ARG A 1 83 ? -9.701 -10.894 16.310 1.00 39.97 83 ARG A N 1
ATOM 653 C CA . ARG A 1 83 ? -11.052 -11.379 16.594 1.00 39.97 83 ARG A CA 1
ATOM 654 C C . ARG A 1 83 ? -11.249 -12.686 15.838 1.00 39.97 83 ARG A C 1
ATOM 656 O O . ARG A 1 83 ? -11.735 -12.708 14.713 1.00 39.97 83 ARG A O 1
ATOM 663 N N . GLU A 1 84 ? -10.856 -13.784 16.472 1.00 35.00 84 GLU A N 1
ATOM 664 C CA . GLU A 1 84 ? -11.492 -15.066 16.203 1.00 35.00 84 GLU A CA 1
ATOM 665 C C . GLU A 1 84 ? -12.968 -14.939 16.597 1.00 35.00 84 GLU A C 1
ATOM 667 O O . GLU A 1 84 ? -13.303 -14.748 17.765 1.00 35.00 84 GLU A O 1
ATOM 672 N N . GLY A 1 85 ? -13.852 -15.005 15.604 1.00 33.09 85 GLY A N 1
ATOM 673 C CA . GLY A 1 85 ? -15.293 -15.093 15.816 1.00 33.09 85 GLY A CA 1
ATOM 674 C C . GLY A 1 85 ? -16.074 -13.839 15.425 1.00 33.09 85 GLY A C 1
ATOM 675 O O . GLY A 1 85 ? -15.813 -12.727 15.878 1.00 33.09 85 GLY A O 1
ATOM 676 N N . ALA A 1 86 ? -17.081 -14.076 14.586 1.00 31.56 86 ALA A N 1
ATOM 677 C CA . ALA A 1 86 ? -18.156 -13.170 14.196 1.00 31.56 86 ALA A CA 1
ATOM 678 C C . ALA A 1 86 ? -18.842 -12.471 15.408 1.00 31.56 86 ALA A C 1
ATOM 680 O O . ALA A 1 86 ? -18.635 -12.855 16.562 1.00 31.56 86 ALA A O 1
ATOM 681 N N . PRO A 1 87 ? -19.649 -11.417 15.182 1.00 33.84 87 PRO A N 1
ATOM 682 C CA . PRO A 1 87 ? -19.833 -10.335 16.139 1.00 33.84 87 PRO A CA 1
ATOM 683 C C . PRO A 1 87 ? -20.638 -10.753 17.373 1.00 33.84 87 PRO A C 1
ATOM 685 O O . PRO A 1 87 ? -21.693 -11.377 17.270 1.00 33.84 87 PRO A O 1
ATOM 688 N N . LYS A 1 88 ? -20.202 -10.275 18.544 1.00 30.30 88 LYS A N 1
ATOM 689 C CA . LYS A 1 88 ? -21.102 -10.002 19.668 1.00 30.30 88 LYS A CA 1
ATOM 690 C C . LYS A 1 88 ? -21.104 -8.506 19.967 1.00 30.30 88 LYS A C 1
ATOM 692 O O . LYS A 1 88 ? -20.062 -7.856 20.015 1.00 30.30 88 LYS A O 1
ATOM 697 N N . PHE A 1 89 ? -22.322 -7.990 20.051 1.00 37.47 89 PHE A N 1
ATOM 698 C CA . PHE A 1 89 ? -22.714 -6.593 20.172 1.00 37.47 89 PHE A CA 1
ATOM 699 C C . PHE A 1 89 ? -22.629 -6.121 21.635 1.00 37.47 89 PHE A C 1
ATOM 701 O O . PHE A 1 89 ? -22.952 -6.895 22.534 1.00 37.47 89 PHE A O 1
ATOM 708 N N . GLY A 1 90 ? -22.271 -4.846 21.846 1.00 34.38 90 GLY A N 1
ATOM 709 C CA . GLY A 1 90 ? -22.187 -4.169 23.155 1.00 34.38 90 GLY A CA 1
ATOM 710 C C . GLY A 1 90 ? -20.907 -4.514 23.931 1.00 34.38 90 GLY A C 1
ATOM 711 O O . GLY A 1 90 ? -20.463 -5.650 23.918 1.00 34.38 90 GLY A O 1
ATOM 712 N N . SER A 1 91 ? -20.213 -3.614 24.619 1.00 36.19 91 SER A N 1
ATOM 713 C CA . SER A 1 91 ? -20.499 -2.250 25.067 1.00 36.19 91 SER A CA 1
ATOM 714 C C . SER A 1 91 ? -19.193 -1.642 25.610 1.00 36.19 91 SER A C 1
ATOM 716 O O . SER A 1 91 ? -18.251 -2.373 25.918 1.00 36.19 91 SER A O 1
ATOM 718 N N . SER A 1 92 ? -19.222 -0.330 25.865 1.00 35.62 92 SER A N 1
ATOM 719 C CA . SER A 1 92 ? -18.282 0.472 26.679 1.00 35.62 92 SER A CA 1
ATOM 720 C C . SER A 1 92 ? -17.142 1.157 25.917 1.00 35.62 92 SER A C 1
ATOM 722 O O . SER A 1 92 ? -16.178 0.542 25.476 1.00 35.62 92 SER A O 1
ATOM 724 N N . ILE A 1 93 ? -17.279 2.480 25.815 1.00 45.56 93 ILE A N 1
ATOM 725 C CA . ILE A 1 93 ? -16.228 3.434 25.463 1.00 45.56 93 ILE A CA 1
ATOM 726 C C . ILE A 1 93 ? -15.175 3.417 26.579 1.00 45.56 93 ILE A C 1
ATOM 728 O O . ILE A 1 93 ? -15.527 3.534 27.751 1.00 45.56 93 ILE A O 1
ATOM 732 N N . SER A 1 94 ? -13.896 3.354 26.214 1.00 36.50 94 SER A N 1
ATOM 733 C CA . SER A 1 94 ? -12.811 3.867 27.050 1.00 36.50 94 SER A CA 1
ATOM 734 C C . SER A 1 94 ? -11.881 4.712 26.187 1.00 36.50 94 SER A C 1
ATOM 736 O O . SER A 1 94 ? -11.304 4.235 25.210 1.00 36.50 94 SER A O 1
ATOM 738 N N . GLU A 1 95 ? -11.793 5.983 26.548 1.00 43.59 95 GLU A N 1
ATOM 739 C CA . GLU A 1 95 ? -10.925 7.007 25.981 1.00 43.59 95 GLU A CA 1
ATOM 740 C C . GLU A 1 95 ? -9.446 6.592 26.045 1.00 43.59 95 GLU A C 1
ATOM 742 O O . GLU A 1 95 ? -9.020 6.041 27.054 1.00 43.59 95 GLU A O 1
ATOM 747 N N . THR A 1 96 ? -8.637 6.919 25.028 1.00 31.50 96 THR A N 1
ATOM 748 C CA . THR A 1 96 ? -7.255 7.408 25.237 1.00 31.50 96 THR A CA 1
ATOM 749 C C . THR A 1 96 ? -6.656 8.108 23.998 1.00 31.50 96 THR A C 1
ATOM 751 O O . THR A 1 96 ? -6.401 7.489 22.975 1.00 31.50 96 THR A O 1
ATOM 754 N N . LYS A 1 97 ? -6.347 9.402 24.208 1.00 34.75 97 LYS A N 1
ATOM 755 C CA . LYS A 1 97 ? -5.305 10.289 23.630 1.00 34.75 97 LYS A CA 1
ATOM 756 C C . LYS A 1 97 ? -5.304 10.710 22.136 1.00 34.75 97 LYS A C 1
ATOM 758 O O . LYS A 1 97 ? -5.754 9.977 21.269 1.00 34.75 97 LYS A O 1
ATOM 763 N N . PRO A 1 98 ? -4.784 11.930 21.843 1.00 36.34 98 PRO A N 1
ATOM 764 C CA . PRO A 1 98 ? -4.936 12.608 20.561 1.00 36.34 98 PRO A CA 1
ATOM 765 C C . PRO A 1 98 ? -3.926 12.098 19.527 1.00 36.34 98 PRO A C 1
ATOM 767 O O . PRO A 1 98 ? -2.733 11.989 19.813 1.00 36.34 98 PRO A O 1
ATOM 770 N N . GLU A 1 99 ? -4.404 11.839 18.311 1.00 37.75 99 GLU A N 1
ATOM 771 C CA . GLU A 1 99 ? -3.565 11.570 17.143 1.00 37.75 99 GLU A CA 1
ATOM 772 C C . GLU A 1 99 ? -2.766 12.833 16.793 1.00 37.75 99 GLU A C 1
ATOM 774 O O . GLU A 1 99 ? -3.293 13.803 16.243 1.00 37.75 99 GLU A O 1
ATOM 779 N N . ALA A 1 100 ? -1.475 12.833 17.129 1.00 41.78 100 ALA A N 1
ATOM 780 C CA . ALA A 1 100 ? -0.521 13.762 16.545 1.00 41.78 100 ALA A CA 1
ATOM 781 C C . ALA A 1 100 ? -0.499 13.525 15.026 1.00 41.78 100 ALA A C 1
ATOM 783 O O . ALA A 1 100 ? -0.271 12.403 14.570 1.00 41.78 100 ALA A O 1
ATOM 784 N N . GLY A 1 101 ? -0.785 14.569 14.244 1.00 46.44 101 GLY A N 1
ATOM 785 C CA . GLY A 1 101 ? -0.776 14.496 12.785 1.00 46.44 101 GLY A CA 1
ATOM 786 C C . GLY A 1 101 ? 0.549 13.935 12.263 1.00 46.44 101 GLY A C 1
ATOM 787 O O . GLY A 1 101 ? 1.612 14.296 12.767 1.00 46.44 101 GLY A O 1
ATOM 788 N N . LYS A 1 102 ? 0.471 13.045 11.261 1.00 47.78 102 LYS A N 1
ATOM 789 C CA . LYS A 1 102 ? 1.634 12.497 10.537 1.00 47.78 102 LYS A CA 1
ATOM 790 C C . LYS A 1 102 ? 2.651 13.620 10.262 1.00 47.78 102 LYS A C 1
ATOM 792 O O . LYS A 1 102 ? 2.231 14.665 9.752 1.00 47.78 102 LYS A O 1
ATOM 797 N N . PRO A 1 103 ? 3.943 13.450 10.603 1.00 46.00 103 PRO A N 1
ATOM 798 C CA . PRO A 1 103 ? 4.912 14.531 10.514 1.00 46.00 103 PRO A CA 1
ATOM 799 C C . PRO A 1 103 ? 5.017 15.012 9.065 1.00 46.00 103 PRO A C 1
ATOM 801 O O . PRO A 1 103 ? 5.122 14.220 8.132 1.00 46.00 103 PRO A O 1
ATOM 804 N N . ILE A 1 104 ? 4.990 16.332 8.883 1.00 48.84 104 ILE A N 1
ATOM 805 C CA . ILE A 1 104 ? 5.120 17.029 7.591 1.00 48.84 104 ILE A CA 1
ATOM 806 C C . ILE A 1 104 ? 6.328 16.517 6.773 1.00 48.84 104 ILE A C 1
ATOM 808 O O . ILE A 1 104 ? 6.275 16.510 5.546 1.00 48.84 104 ILE A O 1
ATOM 812 N N . GLY A 1 105 ? 7.368 16.005 7.442 1.00 47.72 105 GLY A N 1
ATOM 813 C CA . GLY A 1 105 ? 8.540 15.386 6.815 1.00 47.72 105 GLY A CA 1
ATOM 814 C C . GLY A 1 105 ? 8.229 14.190 5.908 1.00 47.72 105 GLY A C 1
ATOM 815 O O . GLY A 1 105 ? 8.812 14.093 4.832 1.00 47.72 105 GLY A O 1
ATOM 816 N N . ASP A 1 106 ? 7.255 13.342 6.258 1.00 46.25 106 ASP A N 1
ATOM 817 C CA . ASP A 1 106 ? 6.880 12.189 5.422 1.00 46.25 106 ASP A CA 1
ATOM 818 C C . ASP A 1 106 ? 6.202 12.641 4.119 1.00 46.25 106 ASP A C 1
ATOM 820 O O . ASP A 1 106 ? 6.316 11.993 3.078 1.00 46.25 106 ASP A O 1
ATOM 824 N N . GLN A 1 107 ? 5.490 13.772 4.158 1.00 43.81 107 GLN A N 1
ATOM 825 C CA . GLN A 1 107 ? 4.864 14.355 2.970 1.00 43.81 107 GLN A CA 1
ATOM 826 C C . GLN A 1 107 ? 5.901 15.015 2.061 1.00 43.81 107 GLN A C 1
ATOM 828 O O . GLN A 1 107 ? 5.822 14.840 0.847 1.00 43.81 107 GLN A O 1
ATOM 833 N N . ILE A 1 108 ? 6.886 15.708 2.642 1.00 56.75 108 ILE A N 1
ATOM 834 C CA . ILE A 1 108 ? 7.992 16.331 1.904 1.00 56.75 108 ILE A CA 1
ATOM 835 C C . ILE A 1 108 ? 8.806 15.262 1.168 1.00 56.75 108 ILE A C 1
ATOM 837 O O . ILE A 1 108 ? 8.963 15.364 -0.043 1.00 56.75 108 ILE A O 1
ATOM 841 N N . PHE A 1 109 ? 9.202 14.183 1.848 1.00 51.00 109 PHE A N 1
ATOM 842 C CA . PHE A 1 109 ? 9.970 13.091 1.238 1.00 51.00 109 PHE A CA 1
ATOM 843 C C . PHE A 1 109 ? 9.251 12.451 0.037 1.00 51.00 109 PHE A C 1
ATOM 845 O O . PHE A 1 109 ? 9.851 12.172 -1.003 1.00 51.00 109 PHE A O 1
ATOM 852 N N . LEU A 1 110 ? 7.933 12.248 0.149 1.00 44.31 110 LEU A N 1
ATOM 853 C CA . LEU A 1 110 ? 7.125 11.703 -0.944 1.00 44.31 110 LEU A CA 1
ATOM 854 C C . LEU A 1 110 ? 6.974 12.690 -2.112 1.00 44.31 110 LEU A C 1
ATOM 856 O O . LEU A 1 110 ? 6.887 12.246 -3.254 1.00 44.31 110 LEU A O 1
ATOM 860 N N . MET A 1 111 ? 6.931 13.999 -1.848 1.00 54.25 111 MET A N 1
ATOM 861 C CA . MET A 1 111 ? 6.895 15.023 -2.900 1.00 54.25 111 MET A CA 1
ATOM 862 C C . MET 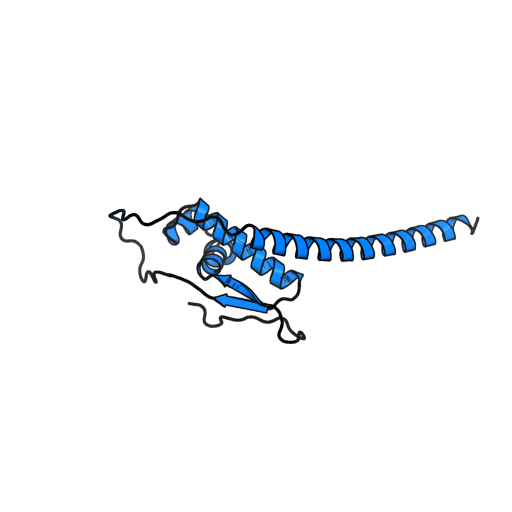A 1 111 ? 8.257 15.192 -3.581 1.00 54.25 111 MET A C 1
ATOM 864 O O . MET A 1 111 ? 8.296 15.344 -4.795 1.00 54.25 111 MET A O 1
ATOM 868 N N . GLU A 1 112 ? 9.365 15.093 -2.845 1.00 62.28 112 GLU A N 1
ATOM 869 C CA . GLU A 1 112 ? 10.721 15.113 -3.41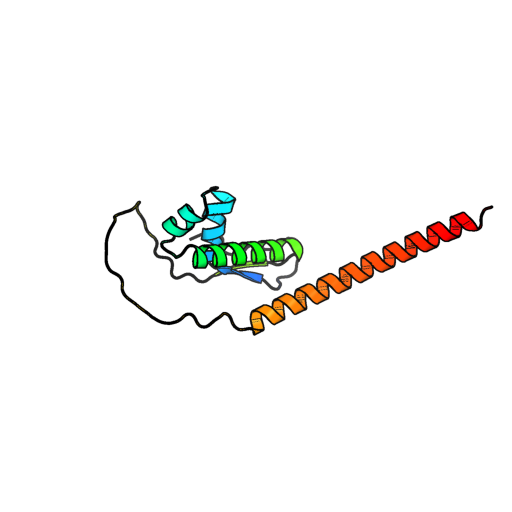1 1.00 62.28 112 GLU A CA 1
ATOM 870 C C . GLU A 1 112 ? 10.953 13.933 -4.363 1.00 62.28 112 GLU A C 1
ATOM 872 O O . GLU A 1 112 ? 11.515 14.103 -5.444 1.00 62.28 112 GLU A O 1
ATOM 877 N N . ARG A 1 113 ? 10.459 12.739 -4.008 1.00 58.25 113 ARG A N 1
ATOM 878 C CA . ARG A 1 113 ? 10.521 11.560 -4.887 1.00 58.25 113 ARG A CA 1
ATOM 879 C C . ARG A 1 113 ? 9.658 11.706 -6.137 1.00 58.25 113 ARG A C 1
ATOM 881 O O . ARG A 1 113 ? 10.104 11.339 -7.220 1.00 58.25 113 ARG A O 1
ATOM 888 N N . GLU A 1 114 ? 8.459 12.267 -5.999 1.00 55.22 114 GLU A N 1
ATOM 889 C CA . GLU A 1 114 ? 7.582 12.558 -7.140 1.00 55.22 114 GLU A CA 1
ATOM 890 C C . GLU A 1 114 ? 8.214 13.591 -8.085 1.00 55.22 114 GLU A C 1
ATOM 892 O O . GLU A 1 114 ? 8.159 13.436 -9.302 1.00 55.22 114 GLU A O 1
ATOM 897 N N . MET A 1 115 ? 8.866 14.617 -7.534 1.00 57.47 115 MET A N 1
ATOM 898 C CA . MET A 1 115 ? 9.539 15.661 -8.307 1.00 57.47 115 MET A CA 1
ATOM 899 C C . MET A 1 115 ? 10.645 15.082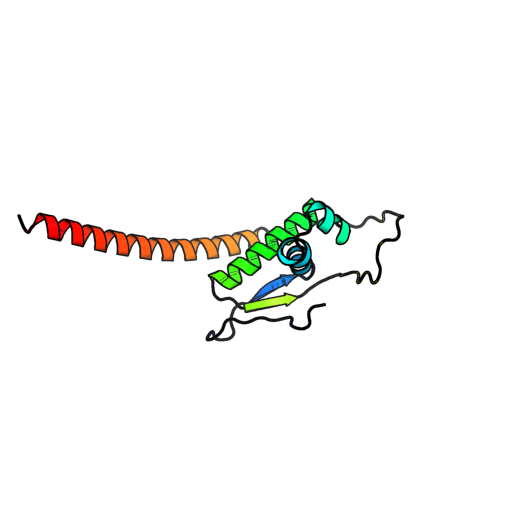 -9.203 1.00 57.47 115 MET A C 1
ATOM 901 O O . MET A 1 115 ? 10.673 15.385 -10.392 1.00 57.47 115 MET A O 1
ATOM 905 N N . LEU A 1 116 ? 11.472 14.173 -8.676 1.00 70.31 116 LEU A N 1
ATOM 906 C CA . LEU A 1 116 ? 12.513 13.484 -9.455 1.00 70.31 116 LEU A CA 1
ATOM 907 C C . LEU A 1 116 ? 11.929 12.629 -10.593 1.00 70.31 116 LEU A C 1
ATOM 909 O O . LEU A 1 116 ? 12.411 12.674 -11.724 1.00 70.31 116 LEU A O 1
ATOM 913 N N . ALA A 1 117 ? 10.853 11.884 -10.325 1.00 53.06 117 ALA A N 1
ATOM 914 C CA . ALA A 1 117 ? 10.193 11.071 -11.349 1.00 53.06 117 ALA A CA 1
ATOM 915 C C . ALA A 1 117 ? 9.571 11.933 -12.469 1.00 53.06 117 ALA A C 1
ATOM 917 O O . ALA A 1 117 ? 9.542 11.539 -13.640 1.00 53.06 117 ALA A O 1
ATOM 918 N N . VAL A 1 118 ? 9.081 13.128 -12.126 1.00 63.38 118 VAL A N 1
ATOM 919 C CA . VAL A 1 118 ? 8.562 14.101 -13.095 1.00 63.38 118 VAL A CA 1
ATOM 920 C C . VAL A 1 118 ? 9.682 14.693 -13.952 1.00 63.38 118 VAL A C 1
ATOM 922 O O . VAL A 1 118 ? 9.484 14.844 -15.159 1.00 63.38 118 VAL A O 1
ATOM 925 N N . GLU A 1 119 ? 10.854 14.977 -13.381 1.00 83.12 119 GLU A N 1
ATOM 926 C CA . GLU A 1 119 ? 12.021 15.469 -14.127 1.00 83.12 119 GLU A CA 1
ATOM 927 C C . GLU A 1 119 ? 12.485 14.465 -15.192 1.00 83.12 119 GLU A C 1
ATOM 929 O O . GLU A 1 119 ? 12.658 14.832 -16.357 1.00 83.12 119 GLU A O 1
ATOM 934 N N . GLU A 1 120 ? 12.589 13.181 -14.844 1.00 74.12 120 GLU A N 1
ATOM 935 C CA . GLU A 1 120 ? 12.941 12.125 -15.805 1.00 74.12 120 GLU A CA 1
ATOM 936 C C . GLU A 1 120 ? 11.903 11.999 -16.927 1.00 74.12 120 GLU A C 1
ATOM 938 O O . GLU A 1 120 ? 12.238 11.894 -18.114 1.00 74.12 120 GLU A O 1
ATOM 943 N N . ARG A 1 121 ? 10.615 12.062 -16.572 1.00 75.12 121 ARG A N 1
ATOM 944 C CA . ARG A 1 121 ? 9.525 12.019 -17.550 1.00 75.12 121 ARG A CA 1
ATOM 945 C C . ARG A 1 121 ? 9.553 13.242 -18.474 1.00 75.12 121 ARG A C 1
ATOM 947 O O . ARG A 1 121 ? 9.338 13.086 -19.677 1.00 75.12 121 ARG A O 1
ATOM 954 N N . LEU A 1 122 ? 9.857 14.433 -17.958 1.00 83.88 122 LEU A N 1
ATOM 955 C CA . LEU A 1 122 ? 10.029 15.652 -18.756 1.00 83.88 122 LEU A CA 1
ATOM 956 C C . LEU A 1 122 ? 11.228 15.562 -19.702 1.00 83.88 122 LEU A C 1
ATOM 958 O O . LEU A 1 122 ? 11.110 15.985 -20.853 1.00 83.88 122 LEU A O 1
ATOM 962 N N . ALA A 1 123 ? 12.344 14.978 -19.263 1.00 87.06 123 ALA A N 1
ATOM 963 C CA . ALA A 1 123 ? 13.510 14.753 -20.114 1.00 87.06 123 ALA A CA 1
ATOM 964 C C . ALA A 1 123 ? 13.173 13.809 -21.280 1.00 87.06 123 ALA A C 1
ATOM 966 O O . ALA A 1 123 ? 13.477 14.103 -22.439 1.00 87.06 123 ALA A O 1
ATOM 967 N N . SER A 1 124 ? 12.457 12.716 -20.996 1.00 70.12 124 SER A N 1
ATOM 968 C CA . SER A 1 124 ? 11.993 11.770 -22.017 1.00 70.12 124 SER A CA 1
ATOM 969 C C . SER A 1 124 ? 11.036 12.420 -23.024 1.00 70.12 124 SER A C 1
ATOM 971 O O . SER A 1 124 ? 11.207 12.271 -24.238 1.00 70.12 124 SER A O 1
ATOM 973 N N . ILE A 1 125 ? 10.055 13.190 -22.540 1.00 79.56 125 ILE A N 1
ATOM 974 C CA . ILE A 1 125 ? 9.098 13.905 -23.395 1.00 79.56 125 ILE A CA 1
ATOM 975 C C . ILE A 1 125 ? 9.815 14.956 -24.248 1.00 79.56 125 ILE A C 1
ATOM 977 O O . ILE A 1 125 ? 9.553 15.037 -25.446 1.00 79.56 125 ILE A O 1
ATOM 981 N N . SER A 1 126 ? 10.745 15.716 -23.668 1.00 88.25 126 SER A N 1
ATOM 982 C CA . SER A 1 126 ? 11.520 16.739 -24.383 1.00 88.25 126 SER A CA 1
ATOM 983 C C . SER A 1 126 ? 12.366 16.131 -25.499 1.00 88.25 126 SER A C 1
ATOM 985 O O . SER A 1 126 ? 12.280 16.577 -26.640 1.00 88.25 126 SER A O 1
ATOM 987 N N . SER A 1 127 ? 13.088 15.043 -25.218 1.00 85.75 127 SER A N 1
ATOM 988 C CA . SER A 1 127 ? 13.875 14.329 -26.231 1.00 85.75 127 SER A CA 1
ATOM 989 C C . SER A 1 127 ? 12.995 13.787 -27.366 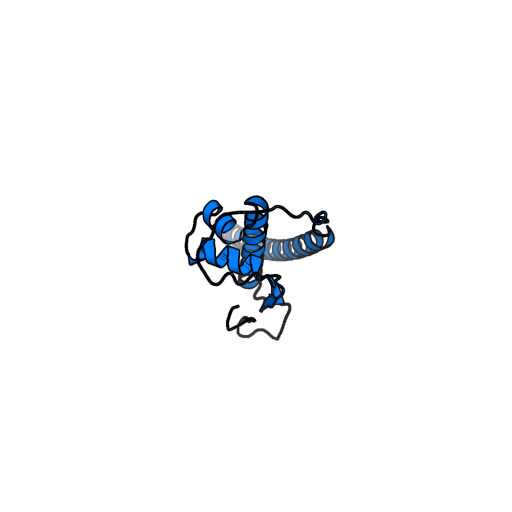1.00 85.75 127 SER A C 1
ATOM 991 O O . SER A 1 127 ? 13.321 13.916 -28.549 1.00 85.75 127 SER A O 1
ATOM 993 N N . ARG A 1 128 ? 11.817 13.245 -27.030 1.00 89.31 128 ARG A N 1
ATOM 994 C CA . ARG A 1 128 ? 10.842 12.778 -28.023 1.00 89.31 128 ARG A CA 1
ATOM 995 C C . ARG A 1 128 ? 10.289 13.927 -28.869 1.00 89.31 128 ARG A C 1
ATOM 997 O O . ARG A 1 128 ? 10.120 13.760 -30.074 1.00 89.31 128 ARG A O 1
ATOM 1004 N N . MET A 1 129 ? 10.035 15.085 -28.264 1.00 91.00 129 MET A N 1
ATOM 1005 C CA . MET A 1 129 ? 9.590 16.293 -28.961 1.00 91.00 129 MET A CA 1
ATOM 1006 C C . MET A 1 129 ? 10.654 16.825 -29.925 1.00 91.00 129 MET A C 1
ATOM 1008 O O . MET A 1 129 ? 10.323 17.174 -31.055 1.00 91.00 129 MET A O 1
ATOM 1012 N N . GLU A 1 130 ? 11.924 16.855 -29.524 1.00 93.81 130 GLU A N 1
ATOM 1013 C CA . GLU A 1 130 ? 13.035 17.256 -30.397 1.00 93.81 130 GLU A CA 1
ATOM 1014 C C . GLU A 1 130 ? 13.204 16.301 -31.579 1.00 93.81 130 GLU A C 1
ATOM 1016 O O . GLU A 1 130 ? 13.325 16.745 -32.720 1.00 93.81 130 GLU A O 1
ATOM 1021 N N . ALA A 1 131 ? 13.125 14.991 -31.332 1.00 88.56 131 ALA A N 1
ATOM 1022 C CA . ALA A 1 131 ? 13.187 13.989 -32.389 1.00 88.56 131 ALA A CA 1
ATOM 1023 C C . ALA A 1 131 ? 12.030 14.126 -33.393 1.00 88.56 131 ALA A C 1
ATOM 1025 O O . ALA A 1 131 ? 12.232 13.925 -34.590 1.00 88.56 131 ALA A O 1
ATOM 1026 N N . LEU A 1 132 ? 10.825 14.475 -32.926 1.00 87.31 132 LEU A N 1
ATOM 1027 C CA . LEU A 1 132 ? 9.672 14.740 -33.792 1.00 87.31 132 LEU A CA 1
ATOM 1028 C C . LEU A 1 132 ? 9.830 16.047 -34.576 1.00 87.31 132 LEU A C 1
ATOM 1030 O O . LEU A 1 132 ? 9.555 16.060 -35.771 1.00 87.31 132 LEU A O 1
ATOM 1034 N N . LYS A 1 133 ? 10.324 17.118 -33.943 1.00 89.50 133 LYS A N 1
ATOM 1035 C CA . LYS A 1 133 ? 10.621 18.389 -34.623 1.00 89.50 133 LYS A CA 1
ATOM 1036 C C . LYS A 1 133 ? 11.672 18.219 -35.714 1.00 89.50 133 LYS A C 1
ATOM 1038 O O . LYS A 1 133 ? 11.491 18.741 -36.806 1.00 89.50 133 LYS A O 1
ATOM 1043 N N . LYS A 1 134 ? 12.737 17.462 -35.442 1.00 86.31 134 LYS A N 1
ATOM 1044 C CA . LYS A 1 134 ? 13.785 17.178 -36.426 1.00 86.31 134 LYS A CA 1
ATOM 1045 C C . LYS A 1 134 ? 13.230 16.413 -37.628 1.00 86.31 134 LYS A C 1
ATOM 1047 O O . LYS A 1 134 ? 13.488 16.799 -38.758 1.00 86.31 134 LYS A O 1
ATOM 1052 N N . ARG A 1 135 ? 12.392 15.404 -37.370 1.00 85.38 135 ARG A N 1
ATOM 1053 C CA . ARG A 1 135 ? 11.701 14.650 -38.424 1.00 85.38 135 ARG A CA 1
ATOM 1054 C C . ARG A 1 135 ? 10.782 15.549 -39.252 1.00 85.38 135 ARG A C 1
ATOM 1056 O O . ARG A 1 135 ? 10.783 15.447 -40.464 1.00 85.38 135 ARG A O 1
ATOM 1063 N N . SER A 1 136 ? 10.037 16.450 -38.606 1.00 80.62 136 SER A N 1
ATOM 1064 C CA . SER A 1 136 ? 9.178 17.430 -39.286 1.00 80.62 136 SER A CA 1
ATOM 1065 C C . SER A 1 136 ? 9.971 18.393 -40.173 1.00 80.62 136 SER A C 1
ATOM 1067 O O . SER A 1 136 ? 9.514 18.706 -41.260 1.00 80.62 136 SER A O 1
ATOM 1069 N N . ALA A 1 137 ? 11.147 18.842 -39.727 1.00 78.19 137 ALA A N 1
ATOM 1070 C CA . ALA A 1 137 ? 12.010 19.738 -40.498 1.00 78.19 137 ALA A CA 1
ATOM 1071 C C . ALA A 1 137 ? 12.704 19.031 -41.678 1.00 78.19 137 ALA A C 1
ATOM 1073 O O . ALA A 1 137 ? 12.973 19.663 -42.692 1.00 78.19 137 ALA A O 1
ATOM 1074 N N . GLU A 1 138 ? 12.980 17.727 -41.567 1.00 73.12 138 GLU A N 1
ATOM 1075 C CA . GLU A 1 138 ? 13.498 16.911 -42.677 1.00 73.12 138 GLU A CA 1
ATOM 1076 C C . GLU A 1 138 ? 12.460 16.775 -43.809 1.00 73.12 138 GLU A C 1
ATOM 1078 O O . GLU A 1 138 ? 12.841 16.828 -44.973 1.00 73.12 138 GLU A O 1
ATOM 1083 N N . TYR A 1 139 ? 11.160 16.717 -43.488 1.00 61.38 139 TYR A N 1
ATOM 1084 C CA . TYR A 1 139 ? 10.082 16.708 -44.489 1.00 61.38 139 TYR A CA 1
ATOM 1085 C C . TYR A 1 139 ? 9.853 18.061 -45.192 1.00 61.38 139 TYR A C 1
ATOM 1087 O O . TYR A 1 139 ? 9.283 18.070 -46.274 1.00 61.38 139 TYR A O 1
ATOM 1095 N N . GLU A 1 140 ? 10.282 19.192 -44.620 1.00 64.12 140 GLU A N 1
ATOM 1096 C CA . GLU A 1 140 ? 10.127 20.526 -45.238 1.00 64.12 140 GLU A CA 1
ATOM 1097 C C . GLU A 1 140 ? 11.295 20.915 -46.173 1.00 64.12 140 GLU A C 1
ATOM 1099 O O . GLU A 1 140 ? 11.222 21.946 -46.835 1.00 64.12 140 GLU A O 1
ATOM 1104 N N . CYS A 1 141 ? 12.369 20.115 -46.243 1.00 55.38 141 CYS A N 1
ATOM 1105 C CA . CYS A 1 141 ? 13.555 20.376 -47.080 1.00 55.38 141 CYS A CA 1
ATOM 1106 C C . CYS A 1 141 ? 13.622 19.530 -48.370 1.00 55.38 141 CYS A C 1
ATOM 1108 O O . CYS A 1 141 ? 14.568 19.697 -49.141 1.00 55.38 141 CYS A O 1
ATOM 1110 N N . GLU A 1 142 ? 12.686 18.598 -48.581 1.00 56.75 142 GLU A N 1
ATOM 1111 C CA . GLU A 1 142 ? 12.641 17.707 -49.758 1.00 56.75 142 GLU A CA 1
ATOM 1112 C C . GLU A 1 142 ? 11.691 18.193 -50.882 1.00 56.75 142 GLU A C 1
ATOM 1114 O O . GLU A 1 142 ? 11.639 17.545 -51.930 1.00 56.75 142 GLU A O 1
ATOM 1119 N N . ASP A 1 143 ? 11.016 19.338 -50.705 1.00 48.50 143 ASP A N 1
ATOM 1120 C CA . ASP A 1 143 ? 10.230 20.072 -51.724 1.00 48.50 143 ASP A CA 1
ATOM 1121 C C . ASP A 1 143 ? 10.975 21.328 -52.227 1.00 48.50 143 ASP A C 1
ATOM 1123 O O . ASP A 1 143 ? 10.864 21.648 -53.437 1.00 48.50 143 ASP A O 1
#

pLDDT: mean 72.84, std 20.62, range [30.3, 97.81]

Sequence (143 aa):
MPEKRRFEPEGTKRGEDVKISLEELEAIRLVDLLELQQQEAALYMGISRKAFWNDLRSGRKKVAAALVYGLGMTIEGGSYILREGAPKFGSSISETKPEAGKPIGDQIFLMEREMLAVEERLASISSRMEALKKRSAEYECED

Foldseek 3Di:
DDPDFKDAFPPDDQDAAQEQEPLLVQLCCVCVVVVDDLVVSCVVQVHDSVVSVVSPVSSVVSVVCCVVVRHMYGYDDDPDDPPPDDDDDDDDDDDDDDDDPDDVVVVVVVVVVVVVVVVVVVVVVVVVVVVVVVVVVVVVPVD